Protein AF-A0A7M7K4X4-F1 (afdb_monomer)

Nearest PDB structures (foldseek):
  4it5-assembly1_C  TM=8.963E-01  e=4.613E-01  Vibrio cholerae
  4it5-assembly1_A  TM=8.952E-01  e=7.022E-01  Vibrio cholerae
  4it5-assembly1_D  TM=8.531E-01  e=1.007E+00  Vibrio cholerae
  4hwc-assembly1_A  TM=4.250E-01  e=1.444E+00  Arabidopsis thaliana
  8i23-assembly1_F  TM=2.310E-01  e=3.151E+00  Acetivibrio thermocellus DSM 1313

pLDDT: mean 71.86, std 15.42, range [40.44, 92.88]

Sequence (151 aa):
MFNCTIQGESTQGEVKCRDALRHFFNSPLWKNIVESLRAIRDSLREGGFTQFSETLIVLMDPTGEQHALQVLGLPQSASDDDIRQAYRELSRKFHPDKNSNKNKEELEKTELRFMEVQNAFETLRLRKASPRNIGSELKEDKSVATVKDVV

Radius of gyration: 29.07 Å; Cα contacts (8 Å, |Δi|>4): 81; chains: 1; bounding box: 101×37×50 Å

Structure (mmCIF, N/CA/C/O backbone):
data_AF-A0A7M7K4X4-F1
#
_entry.id   AF-A0A7M7K4X4-F1
#
loop_
_atom_site.group_PDB
_atom_site.id
_atom_site.type_symbol
_atom_site.label_atom_id
_atom_site.label_alt_id
_atom_site.label_comp_id
_atom_site.label_asym_id
_atom_site.label_entity_id
_atom_site.label_seq_id
_atom_site.pdbx_PDB_ins_code
_atom_site.Cartn_x
_atom_site.Cartn_y
_atom_site.Cartn_z
_atom_site.occupancy
_atom_site.B_iso_or_equiv
_atom_site.auth_seq_id
_atom_site.auth_comp_id
_atom_site.auth_asym_id
_atom_site.auth_atom_id
_atom_site.pdbx_PDB_model_num
ATOM 1 N N . MET A 1 1 ? 32.739 24.807 -8.547 1.00 41.09 1 MET A N 1
ATOM 2 C CA . MET A 1 1 ? 32.507 23.344 -8.595 1.00 41.09 1 MET A CA 1
ATOM 3 C C . MET A 1 1 ? 32.940 22.758 -7.257 1.00 41.09 1 MET A C 1
ATOM 5 O O . MET A 1 1 ? 33.972 23.168 -6.748 1.00 41.09 1 MET A O 1
ATOM 9 N N . PHE A 1 2 ? 32.092 21.925 -6.656 1.00 42.19 2 PHE A N 1
ATOM 10 C CA . PHE A 1 2 ? 32.020 21.614 -5.221 1.00 42.19 2 PHE A CA 1
ATOM 11 C C . PHE A 1 2 ? 33.336 21.133 -4.585 1.00 42.19 2 PHE A C 1
ATOM 13 O O . PHE A 1 2 ? 33.789 20.019 -4.832 1.00 42.19 2 PHE A O 1
ATOM 20 N N . ASN A 1 3 ? 33.918 21.974 -3.727 1.00 53.44 3 ASN A N 1
ATOM 21 C CA . ASN A 1 3 ? 35.085 21.658 -2.906 1.00 53.44 3 ASN A CA 1
ATOM 22 C C . ASN A 1 3 ? 34.582 21.220 -1.519 1.00 53.44 3 ASN A C 1
ATOM 24 O O . ASN A 1 3 ? 34.616 21.983 -0.561 1.00 53.44 3 ASN A O 1
ATOM 28 N N . CYS A 1 4 ? 33.989 20.027 -1.451 1.00 57.31 4 CYS A N 1
ATOM 29 C CA . CYS A 1 4 ? 33.595 19.420 -0.183 1.00 57.31 4 CYS A CA 1
ATOM 30 C C . CYS A 1 4 ? 34.836 18.772 0.453 1.00 57.31 4 CYS A C 1
ATOM 32 O O . CYS A 1 4 ? 35.595 18.064 -0.222 1.00 57.31 4 CYS A O 1
ATOM 34 N N . THR A 1 5 ? 35.063 19.065 1.729 1.00 59.31 5 THR A N 1
ATOM 35 C CA . THR A 1 5 ? 36.109 18.476 2.566 1.00 59.31 5 THR A CA 1
ATOM 36 C C . THR A 1 5 ? 35.410 17.830 3.756 1.00 59.31 5 THR A C 1
ATOM 38 O O . THR A 1 5 ? 34.578 18.451 4.414 1.00 59.31 5 THR A O 1
ATOM 41 N N . ILE A 1 6 ? 35.668 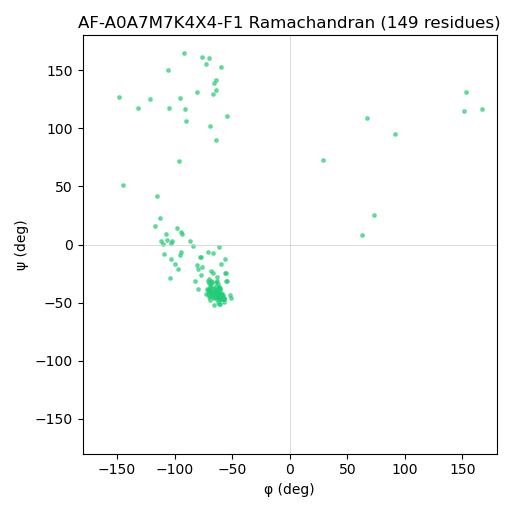16.543 3.982 1.00 63.72 6 ILE A N 1
ATOM 42 C CA . ILE A 1 6 ? 35.097 15.794 5.105 1.00 63.72 6 ILE A CA 1
ATOM 43 C C . ILE A 1 6 ? 36.220 15.637 6.128 1.00 63.72 6 ILE A C 1
ATOM 45 O O . ILE A 1 6 ? 37.248 15.036 5.820 1.00 63.72 6 ILE A O 1
ATOM 49 N N . GLN A 1 7 ? 36.047 16.200 7.324 1.00 56.94 7 GLN A N 1
ATOM 50 C CA . GLN A 1 7 ? 36.963 15.985 8.443 1.00 56.94 7 GLN A CA 1
ATOM 51 C C . GLN A 1 7 ? 36.484 14.768 9.236 1.00 56.94 7 GLN A C 1
ATOM 53 O O . GLN A 1 7 ? 35.458 14.820 9.909 1.00 56.94 7 GLN A O 1
ATOM 58 N N . GLY A 1 8 ? 37.203 13.653 9.105 1.00 58.03 8 GLY A N 1
ATOM 59 C CA . GLY A 1 8 ? 37.025 12.470 9.941 1.00 58.03 8 GLY A CA 1
ATOM 60 C C . GLY A 1 8 ? 38.026 12.495 11.091 1.00 58.03 8 GLY A C 1
ATOM 61 O O . GLY A 1 8 ? 39.227 12.602 10.862 1.00 58.03 8 GLY A O 1
ATOM 62 N N . GLU A 1 9 ? 37.538 12.372 12.322 1.00 57.34 9 GLU A N 1
ATOM 63 C CA . GLU A 1 9 ? 38.329 12.453 13.561 1.00 57.34 9 GLU A CA 1
ATOM 64 C C . GLU A 1 9 ? 39.329 11.286 13.739 1.00 57.34 9 GLU A C 1
ATOM 66 O O . GLU A 1 9 ? 40.175 11.311 14.627 1.00 57.34 9 GLU A O 1
ATOM 71 N N . SER A 1 10 ? 39.282 10.269 12.871 1.00 57.06 10 SER A N 1
ATOM 72 C CA . SER A 1 10 ? 40.099 9.051 12.963 1.00 57.06 10 SER A CA 1
ATOM 73 C C . SER A 1 10 ? 41.156 8.876 11.864 1.00 57.06 10 SER A C 1
ATOM 75 O O . SER A 1 10 ? 41.866 7.871 11.869 1.00 57.06 10 SER A O 1
ATOM 77 N N . THR A 1 11 ? 41.332 9.835 10.945 1.00 54.06 11 THR A N 1
ATOM 78 C CA . THR A 1 11 ? 42.410 9.780 9.938 1.00 54.06 11 THR A CA 1
ATOM 79 C C . THR A 1 11 ? 43.163 11.104 9.868 1.00 54.06 11 THR A C 1
ATOM 81 O O . THR A 1 11 ? 42.592 12.131 9.510 1.00 54.06 11 THR A O 1
ATOM 84 N N . GLN A 1 12 ? 44.460 11.080 10.183 1.00 53.28 12 GLN A N 1
ATOM 85 C CA . GLN A 1 12 ? 45.373 12.215 10.025 1.00 53.28 12 GLN A CA 1
ATOM 86 C C . GLN A 1 12 ? 45.512 12.589 8.537 1.00 53.28 12 GLN A C 1
ATOM 88 O O . GLN A 1 12 ? 46.373 12.068 7.835 1.00 53.28 12 GLN A O 1
ATOM 93 N N . GLY A 1 13 ? 44.654 13.486 8.048 1.00 57.56 13 GLY A N 1
ATOM 94 C CA . GLY A 1 13 ? 44.791 14.110 6.732 1.00 57.56 13 GLY A CA 1
ATOM 95 C C . GLY A 1 13 ? 43.463 14.552 6.119 1.00 57.56 13 GLY A C 1
ATOM 96 O O . GLY A 1 13 ? 42.508 13.785 6.052 1.00 57.56 13 GLY A O 1
ATOM 97 N N . GLU A 1 14 ? 43.414 15.793 5.635 1.00 60.94 14 GLU A N 1
ATOM 98 C CA . GLU A 1 14 ? 42.286 16.352 4.885 1.00 60.94 14 GLU A CA 1
ATOM 99 C C . GLU A 1 14 ? 42.185 15.674 3.506 1.00 60.94 14 GLU A C 1
ATOM 101 O O . GLU A 1 14 ? 42.946 15.981 2.586 1.00 60.94 14 GLU A O 1
ATOM 106 N N . VAL A 1 15 ? 41.256 14.727 3.345 1.00 62.81 15 VAL A N 1
ATOM 107 C CA . VAL A 1 15 ? 41.036 14.054 2.056 1.00 62.81 15 VAL A CA 1
ATOM 108 C C . VAL A 1 15 ? 39.973 14.814 1.270 1.00 62.81 15 VAL A C 1
ATOM 110 O O . VAL A 1 15 ? 38.811 14.907 1.669 1.00 62.81 15 VAL A O 1
ATOM 113 N N . LYS A 1 16 ? 40.357 15.358 0.113 1.00 70.19 16 LYS A N 1
ATOM 114 C CA . LYS A 1 16 ? 39.416 16.028 -0.795 1.00 70.19 16 LYS A CA 1
ATOM 115 C C . LYS A 1 16 ? 38.425 14.998 -1.337 1.00 70.19 16 LYS A C 1
ATOM 117 O O . LYS A 1 16 ? 38.836 13.916 -1.757 1.00 70.19 16 LYS A O 1
ATOM 122 N N . CYS A 1 17 ? 37.137 15.339 -1.437 1.00 60.91 17 CYS A N 1
ATOM 123 C CA . CYS A 1 17 ? 36.121 14.420 -1.980 1.00 60.91 17 CYS A CA 1
ATOM 124 C C . CYS A 1 17 ? 36.473 13.885 -3.379 1.00 60.91 17 CYS A C 1
ATOM 126 O O . CYS A 1 17 ? 36.168 12.742 -3.712 1.00 60.91 17 CYS A O 1
ATOM 128 N N . ARG A 1 18 ? 37.180 14.686 -4.184 1.00 69.25 18 ARG A N 1
ATOM 129 C CA . ARG A 1 18 ? 37.702 14.267 -5.491 1.00 69.25 18 ARG A CA 1
ATOM 130 C C . ARG A 1 18 ? 38.699 13.105 -5.390 1.00 69.25 18 ARG A C 1
ATOM 132 O O . ARG A 1 18 ? 38.700 12.236 -6.258 1.00 69.25 18 ARG A O 1
ATOM 139 N N . ASP A 1 19 ? 39.522 13.081 -4.347 1.00 66.62 19 ASP A N 1
ATOM 140 C CA . ASP A 1 19 ? 40.528 12.041 -4.136 1.00 66.62 19 ASP A CA 1
ATOM 141 C C . ASP A 1 19 ? 39.883 10.777 -3.540 1.00 66.62 19 ASP A C 1
ATOM 143 O O . ASP A 1 19 ? 40.164 9.673 -4.006 1.00 66.62 19 ASP A O 1
ATOM 147 N N . ALA A 1 20 ? 38.908 10.919 -2.634 1.00 69.00 20 ALA A N 1
ATOM 148 C CA . ALA A 1 20 ? 38.126 9.795 -2.100 1.00 69.00 20 ALA A CA 1
ATOM 149 C C . ALA A 1 20 ? 37.336 9.042 -3.189 1.00 69.00 20 ALA A C 1
ATOM 151 O O . ALA A 1 20 ? 37.353 7.812 -3.236 1.00 69.00 20 ALA A O 1
ATOM 152 N N . LEU A 1 21 ? 36.709 9.768 -4.122 1.00 64.62 21 LEU A N 1
ATOM 153 C CA . LEU A 1 21 ? 36.028 9.166 -5.273 1.00 64.62 21 LEU A CA 1
ATOM 154 C C . LEU A 1 21 ? 37.009 8.393 -6.161 1.00 64.62 21 LEU A C 1
ATOM 156 O O . LEU A 1 21 ? 36.720 7.279 -6.590 1.00 64.62 21 LEU A O 1
ATOM 160 N N . ARG A 1 22 ? 38.207 8.938 -6.389 1.00 67.12 22 ARG A N 1
ATOM 161 C CA . ARG A 1 22 ? 39.247 8.261 -7.175 1.00 67.12 22 ARG A CA 1
ATOM 162 C C . ARG A 1 22 ? 39.711 6.960 -6.519 1.00 67.12 22 ARG A C 1
ATOM 164 O O . ARG A 1 22 ? 39.943 5.977 -7.221 1.00 67.12 22 ARG A O 1
ATOM 171 N N . HIS A 1 23 ? 39.825 6.942 -5.192 1.00 69.69 23 HIS A N 1
ATOM 172 C CA . HIS A 1 23 ? 40.157 5.736 -4.434 1.00 69.69 23 HIS A CA 1
ATOM 173 C C . HIS A 1 23 ? 39.024 4.712 -4.452 1.00 69.69 23 HIS A C 1
ATOM 175 O O . HIS A 1 23 ? 39.290 3.526 -4.625 1.00 69.69 23 HIS A O 1
ATOM 181 N N . PHE A 1 24 ? 37.772 5.157 -4.373 1.00 71.31 24 PHE A N 1
ATOM 182 C CA . PHE A 1 24 ? 36.599 4.296 -4.468 1.00 71.31 24 PHE A CA 1
ATOM 183 C C . PHE A 1 24 ? 36.523 3.579 -5.825 1.00 71.31 24 PHE A C 1
ATOM 185 O O . PHE A 1 24 ? 36.481 2.350 -5.852 1.00 71.31 24 PHE A O 1
ATOM 192 N N . PHE A 1 25 ? 36.636 4.310 -6.942 1.00 70.00 25 PHE A N 1
ATOM 193 C CA . PHE A 1 25 ? 36.564 3.741 -8.297 1.00 70.00 25 PHE A CA 1
ATOM 194 C C . PHE A 1 25 ? 37.738 2.814 -8.662 1.00 70.00 25 PHE A C 1
ATOM 196 O O . PHE A 1 25 ? 37.582 1.927 -9.501 1.00 70.00 25 PHE A O 1
ATOM 203 N N . ASN A 1 26 ? 38.899 2.982 -8.022 1.00 70.31 26 ASN A N 1
ATOM 204 C CA . ASN A 1 26 ? 40.067 2.120 -8.231 1.00 70.31 26 ASN A CA 1
ATOM 205 C C . ASN A 1 26 ? 40.178 0.974 -7.212 1.00 70.31 26 ASN A C 1
ATOM 207 O O . ASN A 1 26 ? 41.022 0.089 -7.386 1.00 70.31 26 ASN A O 1
ATOM 211 N N . SER A 1 27 ? 39.345 0.975 -6.166 1.00 77.69 27 SER A N 1
ATOM 212 C CA . SER A 1 27 ? 39.359 -0.052 -5.126 1.00 77.69 27 SER A CA 1
ATOM 213 C C . SER A 1 27 ? 38.783 -1.389 -5.622 1.00 77.69 27 SER A C 1
ATOM 215 O O . SER A 1 27 ? 37.953 -1.415 -6.539 1.00 77.69 27 SER A O 1
ATOM 217 N N . PRO A 1 28 ? 39.174 -2.516 -4.995 1.00 74.25 28 PRO A N 1
ATOM 218 C CA . PRO A 1 28 ? 38.616 -3.837 -5.294 1.00 74.25 28 PRO A CA 1
ATOM 219 C C . PRO A 1 28 ? 37.088 -3.891 -5.168 1.00 74.25 28 PRO A C 1
ATOM 221 O O . PRO A 1 28 ? 36.436 -4.595 -5.927 1.00 74.25 28 PRO A O 1
ATOM 224 N N . LEU A 1 29 ? 36.503 -3.091 -4.269 1.00 75.81 29 LEU A N 1
ATOM 225 C CA . LEU A 1 29 ? 35.058 -3.010 -4.064 1.00 75.81 29 LEU A CA 1
ATOM 226 C C . LEU A 1 29 ? 34.317 -2.554 -5.332 1.00 75.81 29 LEU A C 1
ATOM 228 O O . LEU A 1 29 ? 33.340 -3.182 -5.730 1.00 75.81 29 LEU A O 1
ATOM 232 N N . TRP A 1 30 ? 34.791 -1.497 -6.001 1.00 72.69 30 TRP A N 1
ATOM 233 C CA . TRP A 1 30 ? 34.149 -1.005 -7.224 1.00 72.69 30 TRP A CA 1
ATOM 234 C C . TRP A 1 30 ? 34.316 -1.977 -8.390 1.00 72.69 30 TRP A C 1
ATOM 236 O O . TRP A 1 30 ? 33.392 -2.159 -9.178 1.00 72.69 30 TRP A O 1
ATOM 246 N N . LYS A 1 31 ? 35.464 -2.655 -8.476 1.00 77.25 31 LYS A N 1
ATOM 247 C CA . LYS A 1 31 ? 35.675 -3.712 -9.472 1.00 77.25 31 LYS A CA 1
ATOM 248 C C . LYS A 1 31 ? 34.701 -4.873 -9.258 1.00 77.25 31 LYS A C 1
ATOM 250 O O . LYS A 1 31 ? 34.018 -5.235 -10.208 1.00 77.25 31 LYS A O 1
ATOM 255 N N . ASN A 1 32 ? 34.523 -5.326 -8.015 1.00 81.50 32 ASN A N 1
ATOM 256 C CA . ASN A 1 32 ? 33.563 -6.377 -7.654 1.00 81.50 32 ASN A CA 1
ATOM 257 C C . ASN A 1 32 ? 32.108 -5.975 -7.957 1.00 81.50 32 ASN A C 1
ATOM 259 O O . ASN A 1 32 ? 31.321 -6.781 -8.456 1.00 81.50 32 ASN A O 1
ATOM 263 N N . ILE A 1 33 ? 31.744 -4.717 -7.693 1.00 85.19 33 ILE A N 1
ATOM 264 C CA . ILE A 1 33 ? 30.414 -4.179 -8.013 1.00 85.19 33 ILE A CA 1
ATOM 265 C C . ILE A 1 33 ? 30.210 -4.123 -9.529 1.00 85.19 33 ILE A C 1
ATOM 267 O O . ILE A 1 33 ? 29.182 -4.567 -10.032 1.00 85.19 33 ILE A O 1
ATOM 271 N N . VAL A 1 34 ? 31.187 -3.619 -10.283 1.00 81.31 34 VAL A N 1
ATOM 272 C CA . VAL A 1 34 ? 31.093 -3.520 -11.745 1.00 81.31 34 VAL A CA 1
ATOM 273 C C . VAL A 1 34 ? 31.107 -4.897 -12.409 1.00 81.31 34 VAL A C 1
ATOM 275 O O . VAL A 1 34 ? 30.430 -5.080 -13.417 1.00 81.31 34 VAL A O 1
ATOM 278 N N . GLU A 1 35 ? 31.831 -5.868 -11.861 1.00 78.75 35 GLU A N 1
ATOM 279 C CA . GLU A 1 35 ? 31.822 -7.259 -12.323 1.00 78.75 35 GLU A CA 1
ATOM 280 C C . GLU A 1 35 ? 30.469 -7.918 -12.070 1.00 78.75 35 GLU A C 1
ATOM 282 O O . GLU A 1 35 ? 29.896 -8.484 -12.998 1.00 78.75 35 GLU A O 1
ATOM 287 N N . SER A 1 36 ? 29.896 -7.734 -10.879 1.00 80.06 36 SER A N 1
ATOM 288 C CA . SER A 1 36 ? 28.541 -8.202 -10.568 1.00 80.06 36 SER A CA 1
ATOM 289 C C . SER A 1 36 ? 27.498 -7.542 -11.479 1.00 80.06 36 SER A C 1
ATOM 291 O O . SER A 1 36 ? 26.627 -8.214 -12.019 1.00 80.06 36 SER A O 1
ATOM 293 N N . LEU A 1 37 ? 27.616 -6.236 -11.740 1.00 77.25 37 LEU A N 1
ATOM 294 C CA . LEU A 1 37 ? 26.713 -5.500 -12.632 1.00 77.25 37 LEU A CA 1
ATOM 295 C C . LEU A 1 37 ? 26.895 -5.857 -14.116 1.00 77.25 37 LEU A C 1
ATOM 297 O O . LEU A 1 37 ? 25.929 -5.800 -14.875 1.00 77.25 37 LEU A O 1
ATOM 301 N N . ARG A 1 38 ? 28.105 -6.220 -14.558 1.00 79.50 38 ARG A N 1
ATOM 302 C CA . ARG A 1 38 ? 28.342 -6.769 -15.906 1.00 79.50 38 ARG A CA 1
ATOM 303 C C . ARG A 1 38 ? 27.753 -8.168 -16.030 1.00 79.50 38 ARG A C 1
ATOM 305 O O . ARG A 1 38 ? 27.033 -8.404 -16.987 1.00 79.50 38 ARG A O 1
ATOM 312 N N . ALA A 1 39 ? 27.960 -9.029 -15.036 1.00 72.75 39 ALA A N 1
ATOM 313 C CA . ALA A 1 39 ? 27.361 -10.359 -15.001 1.00 72.75 39 ALA A CA 1
ATOM 314 C C . ALA A 1 39 ? 25.827 -10.285 -15.031 1.00 72.75 39 ALA A C 1
ATOM 316 O O . ALA A 1 39 ? 25.193 -10.998 -15.803 1.00 72.75 39 ALA A O 1
ATOM 317 N N . ILE A 1 40 ? 25.228 -9.362 -14.270 1.00 75.25 40 ILE A N 1
ATOM 318 C CA . ILE A 1 40 ? 23.785 -9.086 -14.305 1.00 75.25 40 ILE A CA 1
ATOM 319 C C . ILE A 1 40 ? 23.361 -8.575 -15.689 1.00 75.25 40 ILE A C 1
ATOM 321 O O . ILE A 1 40 ? 22.388 -9.069 -16.243 1.00 75.25 40 ILE A O 1
ATOM 325 N N . ARG A 1 41 ? 24.091 -7.628 -16.290 1.00 72.19 41 ARG A N 1
ATOM 326 C CA . ARG A 1 41 ? 23.793 -7.104 -17.636 1.00 72.19 41 ARG A CA 1
ATOM 327 C C . ARG A 1 41 ? 23.833 -8.187 -18.716 1.00 72.19 41 ARG A C 1
ATOM 329 O O . ARG A 1 41 ? 22.954 -8.206 -19.572 1.00 72.19 41 ARG A O 1
ATOM 336 N N . ASP A 1 42 ? 24.836 -9.055 -18.683 1.00 69.25 42 ASP A N 1
ATOM 337 C CA . ASP A 1 42 ? 24.986 -10.134 -19.658 1.00 69.25 42 ASP A CA 1
ATOM 338 C C . ASP A 1 42 ? 23.902 -11.204 -19.436 1.00 69.25 42 ASP A C 1
ATOM 340 O O . ASP A 1 42 ? 23.248 -11.619 -20.391 1.00 69.25 42 ASP A O 1
ATOM 344 N N . SER A 1 43 ? 23.576 -11.516 -18.175 1.00 63.41 43 SER A N 1
ATOM 345 C CA . SER A 1 43 ? 22.450 -12.397 -17.809 1.00 63.41 43 SER A CA 1
ATOM 346 C C . SER A 1 43 ? 21.084 -11.830 -18.235 1.00 63.41 43 SER A C 1
ATOM 348 O O . SER A 1 43 ? 20.171 -12.572 -18.594 1.00 63.41 43 SER A O 1
ATOM 350 N N . LEU A 1 44 ? 20.935 -10.504 -18.252 1.00 62.69 44 LEU A N 1
ATOM 351 C CA . LEU A 1 44 ? 19.723 -9.81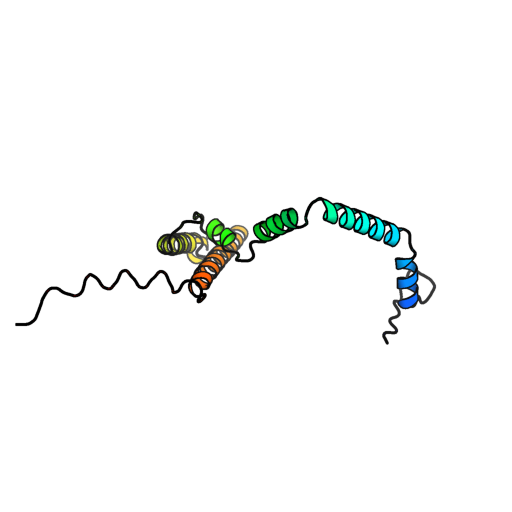5 -18.705 1.00 62.69 44 LEU A CA 1
ATOM 352 C C . LEU A 1 44 ? 19.573 -9.783 -20.233 1.00 62.69 44 LEU A C 1
ATOM 354 O O . LEU A 1 44 ? 18.464 -9.577 -20.728 1.00 62.69 44 LEU A O 1
ATOM 358 N N . ARG A 1 45 ? 20.662 -9.988 -20.986 1.00 67.81 45 ARG A N 1
ATOM 359 C CA . ARG A 1 45 ? 20.656 -9.993 -22.456 1.00 67.81 45 ARG A CA 1
ATOM 360 C C . ARG A 1 45 ? 20.102 -11.296 -23.037 1.00 67.81 45 ARG A C 1
ATOM 362 O O . ARG A 1 45 ? 19.559 -11.269 -24.137 1.00 67.81 45 ARG A O 1
ATOM 369 N N . GLU A 1 46 ? 20.203 -12.398 -22.296 1.00 63.47 46 GLU A N 1
ATOM 370 C CA . GLU A 1 46 ? 19.756 -13.729 -22.734 1.00 63.47 46 GLU A CA 1
ATOM 371 C C . GLU A 1 46 ? 18.427 -14.160 -22.087 1.00 63.47 46 GLU A C 1
ATOM 373 O O . GLU A 1 46 ? 17.653 -14.880 -22.712 1.00 63.47 46 GLU A O 1
ATOM 378 N N . GLY A 1 47 ? 18.116 -13.681 -20.873 1.00 62.44 47 GLY A N 1
ATOM 379 C CA . GLY A 1 47 ? 16.918 -14.084 -20.118 1.00 62.44 47 GLY A CA 1
ATOM 380 C C . GLY A 1 47 ? 15.681 -13.193 -20.267 1.00 62.44 47 GLY A C 1
ATOM 381 O O . GLY A 1 47 ? 14.626 -13.549 -19.752 1.00 62.44 47 GLY A O 1
ATOM 382 N N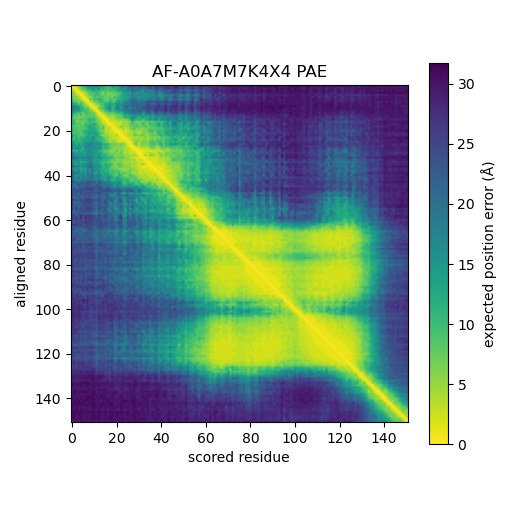 . GLY A 1 48 ? 15.789 -12.052 -20.956 1.00 65.50 48 GLY A N 1
ATOM 383 C CA . GLY A 1 48 ? 14.681 -11.116 -21.145 1.00 65.50 48 GLY A CA 1
ATOM 384 C C . GLY A 1 48 ? 14.253 -10.434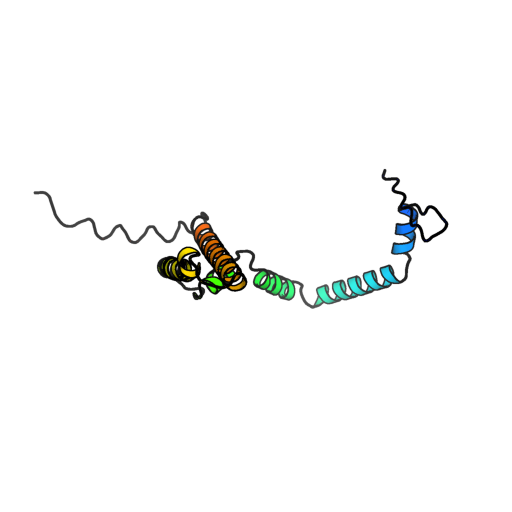 -19.841 1.00 65.50 48 GLY A C 1
ATOM 385 O O . GLY A 1 48 ? 13.592 -11.014 -18.984 1.00 65.50 48 GLY A O 1
ATOM 386 N N . PHE A 1 49 ? 14.551 -9.137 -19.722 1.00 61.12 49 PHE A N 1
ATOM 387 C CA . PHE A 1 49 ? 14.071 -8.283 -18.623 1.00 61.12 49 PHE A CA 1
ATOM 388 C C . PHE A 1 49 ? 12.532 -8.273 -18.489 1.00 61.12 49 PHE A C 1
ATOM 390 O O . PHE A 1 49 ? 12.017 -7.822 -17.474 1.00 61.12 49 PHE A O 1
ATOM 397 N N . THR A 1 50 ? 11.806 -8.800 -19.481 1.00 59.53 50 THR A N 1
ATOM 398 C CA . THR A 1 50 ? 10.344 -8.880 -19.542 1.00 59.53 50 THR A CA 1
ATOM 399 C C . THR A 1 50 ? 9.740 -9.699 -18.399 1.00 59.53 50 THR A C 1
ATOM 401 O O . THR A 1 50 ? 8.813 -9.218 -17.760 1.00 59.53 50 THR A O 1
ATOM 404 N N . GLN A 1 51 ? 10.296 -10.867 -18.051 1.00 57.16 51 GLN A N 1
ATOM 405 C CA . GLN A 1 51 ? 9.747 -11.725 -16.982 1.00 57.16 51 GLN A CA 1
ATOM 406 C C . GLN A 1 51 ? 9.900 -11.093 -15.595 1.00 57.16 51 GLN A C 1
ATOM 408 O O . GLN A 1 51 ? 8.987 -11.104 -14.765 1.00 57.16 51 GLN A O 1
ATOM 413 N N . PHE A 1 52 ? 11.067 -10.499 -15.353 1.00 66.00 52 PHE A N 1
ATOM 414 C CA . PHE A 1 52 ? 11.365 -9.816 -14.102 1.00 66.00 52 PHE A CA 1
ATOM 415 C C . PHE A 1 52 ? 10.564 -8.518 -13.979 1.00 66.00 52 PHE A C 1
ATOM 417 O O . PHE A 1 52 ? 10.014 -8.251 -12.914 1.00 66.00 52 PHE A O 1
ATOM 424 N N . SER A 1 53 ? 10.432 -7.744 -15.064 1.00 57.59 53 SER A N 1
ATOM 425 C CA . SER A 1 53 ? 9.663 -6.500 -15.042 1.00 57.59 53 SER A CA 1
ATOM 426 C C . SER A 1 53 ? 8.160 -6.728 -14.947 1.00 57.59 53 SER A C 1
ATOM 428 O O . SER A 1 53 ? 7.514 -6.001 -14.209 1.00 57.59 53 SER A O 1
ATOM 430 N N . GLU A 1 54 ? 7.587 -7.724 -15.628 1.00 55.94 54 GLU A N 1
ATOM 431 C CA . GLU A 1 54 ? 6.150 -8.023 -15.522 1.00 55.94 54 GLU A CA 1
ATOM 432 C C . GLU A 1 54 ? 5.793 -8.524 -14.120 1.00 55.94 54 GLU A C 1
ATOM 434 O O . GLU A 1 54 ? 4.841 -8.035 -13.514 1.00 55.94 54 GLU A O 1
ATOM 439 N N . THR A 1 55 ? 6.618 -9.405 -13.547 1.00 62.56 55 THR A N 1
ATOM 440 C CA . THR A 1 55 ? 6.437 -9.870 -12.164 1.00 62.56 55 THR A CA 1
ATOM 441 C C . THR A 1 55 ? 6.582 -8.724 -11.166 1.00 62.56 55 THR A C 1
ATOM 443 O O . THR A 1 55 ? 5.779 -8.611 -10.246 1.00 62.56 55 THR A O 1
ATOM 446 N N . LEU A 1 56 ? 7.565 -7.836 -11.351 1.00 64.00 56 LEU A N 1
ATOM 447 C CA . LEU A 1 56 ? 7.737 -6.656 -10.502 1.00 64.00 56 LEU A CA 1
ATOM 448 C C . LEU A 1 56 ? 6.586 -5.664 -10.637 1.00 64.00 56 LEU A C 1
ATOM 450 O O . LEU A 1 56 ? 6.156 -5.120 -9.631 1.00 64.00 56 LEU A O 1
ATOM 454 N N . ILE A 1 57 ? 6.074 -5.434 -11.845 1.00 62.84 57 ILE A N 1
ATOM 455 C CA . ILE A 1 57 ? 4.935 -4.539 -12.074 1.00 62.84 57 ILE A CA 1
ATOM 456 C C . ILE A 1 57 ? 3.677 -5.103 -11.405 1.00 62.84 57 ILE A C 1
ATOM 458 O O . ILE A 1 57 ? 2.945 -4.350 -10.774 1.00 62.84 57 ILE A O 1
ATOM 462 N N . VAL A 1 58 ? 3.444 -6.415 -11.475 1.00 62.31 58 VAL A N 1
ATOM 463 C CA . VAL A 1 58 ? 2.312 -7.061 -10.790 1.00 62.31 58 VAL A CA 1
ATOM 464 C C . VAL A 1 58 ? 2.498 -7.053 -9.269 1.00 62.31 58 VAL A C 1
ATOM 466 O O . VAL A 1 58 ? 1.547 -6.790 -8.538 1.00 62.31 58 VAL A O 1
ATOM 469 N N . LEU A 1 59 ? 3.718 -7.287 -8.780 1.00 64.25 59 LEU A N 1
ATOM 470 C CA . LEU A 1 59 ? 4.028 -7.294 -7.348 1.00 64.25 59 LEU A CA 1
ATOM 471 C C . LEU A 1 59 ? 3.971 -5.892 -6.722 1.00 64.25 59 LEU A C 1
ATOM 473 O O . LEU A 1 59 ? 3.662 -5.757 -5.543 1.00 64.25 59 LEU A O 1
ATOM 477 N N . MET A 1 60 ? 4.256 -4.853 -7.506 1.00 65.06 60 MET A N 1
ATOM 478 C CA . MET A 1 60 ? 4.249 -3.458 -7.062 1.00 65.06 60 MET A CA 1
ATOM 479 C C . MET A 1 60 ? 2.855 -2.810 -7.100 1.00 65.06 60 MET A C 1
ATOM 481 O O . MET A 1 60 ? 2.769 -1.641 -6.738 1.00 65.06 60 MET A O 1
ATOM 485 N N . ASP A 1 61 ? 1.806 -3.533 -7.538 1.00 66.19 61 ASP A N 1
ATOM 486 C CA . ASP A 1 61 ? 0.405 -3.080 -7.683 1.00 66.19 61 ASP A CA 1
ATOM 487 C C . ASP A 1 61 ? 0.302 -1.566 -7.972 1.00 66.19 61 ASP A C 1
ATOM 489 O O . ASP A 1 61 ? -0.078 -0.790 -7.093 1.00 66.19 61 ASP A O 1
ATOM 493 N N . PRO A 1 62 ? 0.660 -1.101 -9.188 1.00 65.31 62 PRO A N 1
ATOM 494 C CA . PRO A 1 62 ? 0.748 0.329 -9.510 1.00 65.31 62 PRO A CA 1
ATOM 495 C C . PRO A 1 62 ? -0.582 1.073 -9.328 1.00 65.31 62 PRO A C 1
ATOM 497 O O . PRO A 1 62 ? -0.611 2.301 -9.275 1.00 65.31 62 PRO A O 1
ATOM 500 N N . THR A 1 63 ? -1.682 0.326 -9.258 1.00 69.06 63 THR A N 1
ATOM 501 C CA . THR A 1 63 ? -3.042 0.811 -9.035 1.00 69.06 63 THR A CA 1
ATOM 502 C C . THR A 1 63 ? -3.491 0.716 -7.576 1.00 69.06 63 THR A C 1
ATOM 504 O O . THR A 1 63 ? -4.426 1.412 -7.190 1.00 69.06 63 THR A O 1
ATOM 507 N N . GLY A 1 64 ? -2.857 -0.133 -6.761 1.00 76.88 64 GLY A N 1
ATOM 508 C CA . GLY A 1 64 ? -3.285 -0.456 -5.396 1.00 76.88 64 GLY A CA 1
ATOM 509 C C . GLY A 1 64 ? -4.658 -1.139 -5.312 1.00 76.88 64 GLY A C 1
ATOM 510 O O . GLY A 1 64 ? -5.209 -1.285 -4.222 1.00 76.88 64 GLY A O 1
ATOM 511 N N . GLU A 1 65 ? -5.250 -1.515 -6.448 1.00 80.44 65 GLU A N 1
ATOM 512 C CA . GLU A 1 65 ? -6.621 -2.027 -6.542 1.00 80.44 65 GLU A CA 1
ATOM 513 C C . GLU A 1 65 ? -6.732 -3.435 -5.966 1.00 80.44 65 GLU A C 1
ATOM 515 O O . GLU A 1 65 ? -7.709 -3.760 -5.290 1.00 80.44 65 GLU A O 1
ATOM 520 N N . GLN A 1 66 ? -5.714 -4.261 -6.206 1.00 81.56 66 GLN A N 1
ATOM 521 C CA . GLN A 1 66 ? -5.683 -5.632 -5.714 1.00 81.56 66 GLN A CA 1
ATOM 522 C C . GLN A 1 66 ? -5.532 -5.638 -4.206 1.00 81.56 66 GLN A C 1
ATOM 524 O O . GLN A 1 66 ? -6.266 -6.337 -3.506 1.00 81.56 66 GLN A O 1
ATOM 529 N N . HIS A 1 67 ? -4.634 -4.795 -3.704 1.00 85.38 67 HIS A N 1
ATOM 530 C CA . HIS A 1 67 ? -4.483 -4.597 -2.276 1.00 85.38 67 HIS A CA 1
ATOM 531 C C . HIS A 1 67 ? -5.773 -4.053 -1.637 1.00 85.38 67 HIS A C 1
ATOM 533 O O . HIS A 1 67 ? -6.220 -4.578 -0.620 1.00 85.38 67 HIS A O 1
ATOM 539 N N . ALA A 1 68 ? -6.431 -3.071 -2.259 1.00 87.81 68 ALA A N 1
ATOM 540 C CA . ALA A 1 68 ? -7.674 -2.499 -1.746 1.00 87.81 68 ALA A CA 1
ATOM 541 C C . ALA A 1 68 ? -8.830 -3.518 -1.677 1.00 87.81 68 ALA A C 1
ATOM 543 O O . ALA A 1 68 ? -9.531 -3.585 -0.666 1.00 87.81 68 ALA A O 1
ATOM 544 N N . LEU A 1 69 ? -9.015 -4.353 -2.706 1.00 89.12 69 LEU A N 1
ATOM 545 C CA . LEU A 1 69 ? -10.031 -5.414 -2.691 1.00 89.12 69 LEU A CA 1
ATOM 546 C C . LEU A 1 69 ? -9.715 -6.493 -1.649 1.00 89.12 69 LEU A C 1
ATOM 548 O O . LEU A 1 69 ? -10.622 -6.947 -0.952 1.00 89.12 69 LEU A O 1
ATOM 552 N N . GLN A 1 70 ? -8.438 -6.843 -1.472 1.00 89.12 70 GLN A N 1
ATOM 553 C CA . GLN A 1 70 ? -8.005 -7.770 -0.423 1.00 89.12 70 GLN A CA 1
ATOM 554 C C . GLN A 1 70 ? -8.268 -7.224 0.986 1.00 89.12 70 GLN A C 1
ATOM 556 O O . GLN A 1 70 ? -8.734 -7.975 1.841 1.00 89.12 70 GLN A O 1
ATOM 561 N N . VAL A 1 71 ? -8.029 -5.929 1.230 1.00 89.94 71 VAL A N 1
ATOM 562 C CA . VAL A 1 71 ? -8.334 -5.271 2.516 1.00 89.94 71 VAL A CA 1
ATOM 563 C C . VAL A 1 71 ? -9.834 -5.315 2.821 1.00 89.94 71 VAL A C 1
ATOM 565 O O . VAL A 1 71 ? -10.221 -5.538 3.969 1.00 89.94 71 VAL A O 1
ATOM 568 N N . LEU A 1 72 ? -10.684 -5.160 1.801 1.00 89.31 72 LEU A N 1
ATOM 569 C CA . LEU A 1 72 ? -12.138 -5.305 1.936 1.00 89.31 72 LEU A CA 1
ATOM 570 C C . LEU A 1 72 ? -12.609 -6.771 1.976 1.00 89.31 72 LEU A C 1
ATOM 572 O O . LEU A 1 72 ? -13.766 -7.023 2.305 1.00 89.31 72 LEU A O 1
ATOM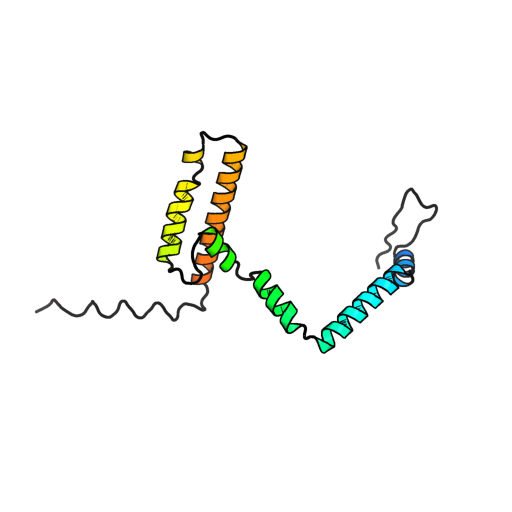 576 N N . GLY A 1 73 ? -11.733 -7.734 1.673 1.00 89.44 73 GLY A N 1
ATOM 577 C CA . GLY A 1 73 ? -12.053 -9.163 1.632 1.00 89.44 73 GLY A CA 1
ATOM 578 C C . GLY A 1 73 ? -12.900 -9.577 0.426 1.00 89.44 73 GLY A C 1
ATOM 579 O O . GLY A 1 73 ? -13.629 -10.565 0.502 1.00 89.44 73 GLY A O 1
ATOM 580 N N . LEU A 1 74 ? -12.831 -8.820 -0.669 1.00 90.44 74 LEU A N 1
ATOM 581 C CA . LEU A 1 74 ? -13.638 -9.020 -1.868 1.00 90.44 74 LEU A CA 1
ATOM 582 C C . LEU A 1 74 ? -12.817 -9.620 -3.022 1.00 90.44 74 LEU A C 1
ATOM 584 O O . LEU A 1 74 ? -11.614 -9.365 -3.129 1.00 90.44 74 LEU A O 1
ATOM 588 N N . PRO A 1 75 ? -13.444 -10.409 -3.915 1.00 87.81 75 PRO A N 1
ATOM 589 C CA . PRO A 1 75 ? -12.788 -10.890 -5.126 1.00 87.81 75 PRO A CA 1
ATOM 590 C C . PRO A 1 75 ? -12.562 -9.755 -6.138 1.00 87.81 75 PRO A C 1
ATOM 592 O O . PRO A 1 75 ? -13.259 -8.743 -6.130 1.00 87.81 75 PRO A O 1
ATOM 595 N N . GLN A 1 76 ? -11.644 -9.966 -7.088 1.00 82.44 76 GLN A N 1
ATOM 596 C CA . GLN A 1 76 ? -11.379 -9.030 -8.198 1.00 82.44 76 GLN A CA 1
ATOM 597 C C . GLN A 1 76 ? -12.613 -8.704 -9.052 1.00 82.44 76 GLN A C 1
ATOM 599 O O . GLN A 1 76 ? -12.663 -7.664 -9.702 1.00 82.44 76 GLN A O 1
ATOM 604 N N . SER A 1 77 ? -13.596 -9.604 -9.060 1.00 82.62 77 SER A N 1
ATOM 605 C CA . SER A 1 77 ? -14.844 -9.492 -9.813 1.00 82.62 77 SER A CA 1
ATOM 606 C C . SER A 1 77 ? -15.997 -8.872 -9.014 1.00 82.62 77 SER A C 1
ATOM 608 O O . SER A 1 77 ? -17.138 -8.961 -9.461 1.00 82.62 77 SER A O 1
ATOM 610 N N . ALA A 1 78 ? -15.744 -8.333 -7.817 1.00 85.56 78 ALA A N 1
ATOM 611 C CA . ALA A 1 78 ? -16.787 -7.754 -6.973 1.00 85.56 78 ALA A CA 1
ATOM 612 C C . ALA A 1 78 ? -17.446 -6.530 -7.629 1.00 85.56 78 ALA A C 1
ATOM 614 O O . ALA A 1 78 ? -16.773 -5.710 -8.262 1.00 85.56 78 ALA A O 1
ATOM 615 N N . SER A 1 79 ? -18.764 -6.407 -7.455 1.00 88.38 79 SER A N 1
ATOM 616 C CA . SER A 1 79 ? -19.527 -5.249 -7.922 1.00 88.38 79 SER A CA 1
ATOM 617 C C . SER A 1 79 ? -19.302 -4.042 -7.007 1.00 88.38 79 SER A C 1
ATOM 619 O O . SER A 1 79 ? -18.903 -4.175 -5.848 1.00 88.38 79 SER A O 1
ATOM 621 N N . ASP A 1 80 ? -19.608 -2.837 -7.487 1.00 86.38 80 ASP A N 1
ATOM 622 C CA . ASP A 1 80 ? -19.507 -1.629 -6.660 1.00 86.38 80 ASP A CA 1
ATOM 623 C C . ASP A 1 80 ? -20.461 -1.653 -5.464 1.00 86.38 80 ASP A C 1
ATOM 625 O O . ASP A 1 80 ? -20.180 -1.042 -4.430 1.00 86.38 80 ASP A O 1
ATOM 629 N N . ASP A 1 81 ? -21.583 -2.360 -5.587 1.00 87.94 81 ASP A N 1
ATOM 630 C CA . ASP A 1 81 ? -22.514 -2.537 -4.479 1.00 87.94 81 ASP A CA 1
ATOM 631 C C . ASP A 1 81 ? -21.919 -3.431 -3.388 1.00 87.94 81 ASP A C 1
ATOM 633 O O . ASP A 1 81 ? -22.028 -3.087 -2.208 1.00 87.94 81 ASP A O 1
ATOM 637 N N . ASP A 1 82 ? -21.170 -4.471 -3.770 1.00 90.31 82 ASP A N 1
ATOM 638 C CA . ASP A 1 82 ? -20.429 -5.324 -2.835 1.00 90.31 82 ASP A CA 1
ATOM 639 C C . ASP A 1 82 ? -19.337 -4.518 -2.116 1.00 90.31 82 ASP A C 1
ATOM 641 O O . ASP A 1 82 ? -19.186 -4.612 -0.897 1.00 90.31 82 ASP A O 1
ATOM 645 N N . ILE A 1 83 ? -18.622 -3.651 -2.846 1.00 90.69 83 ILE A N 1
ATOM 646 C CA . ILE A 1 83 ? -17.594 -2.756 -2.287 1.00 90.69 83 ILE A CA 1
ATOM 647 C C . ILE A 1 83 ? -18.204 -1.804 -1.251 1.00 90.69 83 ILE A C 1
ATOM 649 O O . ILE A 1 83 ? -17.673 -1.645 -0.147 1.00 90.69 83 ILE A O 1
ATOM 653 N N . ARG A 1 84 ? -19.341 -1.174 -1.571 1.00 90.44 84 ARG A N 1
ATOM 654 C CA . ARG A 1 84 ? -20.047 -0.271 -0.644 1.00 90.44 84 ARG A CA 1
ATOM 655 C C . ARG A 1 84 ? -20.589 -1.015 0.570 1.00 90.44 84 ARG A C 1
ATOM 657 O O . ARG A 1 84 ? -20.577 -0.458 1.671 1.00 90.44 84 ARG A O 1
ATOM 664 N N . GLN A 1 85 ? -21.090 -2.232 0.383 1.00 92.88 85 GLN A N 1
ATOM 665 C CA . GLN A 1 85 ? -21.595 -3.056 1.472 1.00 92.88 85 GLN A CA 1
ATOM 666 C C . GLN A 1 85 ? -20.463 -3.463 2.423 1.00 92.88 85 GLN A C 1
ATOM 668 O O . GLN A 1 85 ? -20.556 -3.176 3.619 1.00 92.88 85 GLN A O 1
ATOM 673 N N . ALA A 1 86 ? -19.373 -4.026 1.898 1.00 92.31 86 ALA A N 1
ATOM 674 C CA . ALA A 1 86 ? -18.213 -4.438 2.684 1.00 92.31 86 ALA A CA 1
ATOM 675 C C . ALA A 1 86 ? -17.612 -3.265 3.472 1.00 92.31 86 ALA A C 1
ATOM 677 O O . ALA A 1 86 ? -17.348 -3.389 4.669 1.00 92.31 86 ALA A O 1
ATOM 678 N N . TYR A 1 87 ? -17.487 -2.089 2.846 1.00 92.62 87 TYR A N 1
ATOM 679 C CA . TYR A 1 87 ? -17.048 -0.873 3.531 1.00 92.62 87 TYR A CA 1
ATOM 680 C C . TYR A 1 87 ? -17.949 -0.533 4.730 1.00 92.62 87 TYR A C 1
ATOM 682 O O . TYR A 1 87 ? -17.461 -0.358 5.844 1.00 92.62 87 TYR A O 1
ATOM 690 N N . ARG A 1 88 ? -19.279 -0.514 4.552 1.00 91.31 88 ARG A N 1
ATOM 691 C CA . ARG A 1 88 ? -20.228 -0.206 5.643 1.00 91.31 88 ARG A CA 1
ATOM 692 C C . ARG A 1 88 ? -20.123 -1.194 6.804 1.00 91.31 88 ARG A C 1
ATOM 694 O O . ARG A 1 88 ? -20.257 -0.792 7.962 1.00 91.31 88 ARG A O 1
ATOM 701 N N . GLU A 1 89 ? -19.920 -2.471 6.509 1.00 92.06 89 GLU A N 1
ATOM 702 C CA . GLU A 1 89 ? -19.773 -3.521 7.516 1.00 92.06 89 GLU A CA 1
ATOM 703 C C . GLU A 1 89 ? -18.455 -3.377 8.292 1.00 92.06 89 GLU A C 1
ATOM 705 O O . GLU A 1 89 ? -18.459 -3.360 9.528 1.00 92.06 89 GLU A O 1
ATOM 710 N N . LEU A 1 90 ? -17.338 -3.183 7.585 1.00 90.88 90 LEU A N 1
ATOM 711 C CA . LEU A 1 90 ? -16.010 -3.031 8.179 1.00 90.88 90 LEU A CA 1
ATOM 712 C C . LEU A 1 90 ? -15.878 -1.727 8.978 1.00 90.88 90 LEU A C 1
ATOM 714 O O . LEU A 1 90 ? -15.387 -1.759 10.107 1.00 90.88 90 LEU A O 1
ATOM 718 N N . SER A 1 91 ? -16.398 -0.602 8.478 1.00 88.50 91 SER A N 1
ATOM 719 C CA . SER A 1 91 ? -16.396 0.674 9.208 1.00 88.50 91 SER A CA 1
ATOM 720 C C . SER A 1 91 ? -17.166 0.589 10.523 1.00 88.50 91 SER A C 1
ATOM 722 O O . SER A 1 91 ? -16.739 1.154 11.525 1.00 88.50 91 SER A O 1
ATOM 724 N N . ARG A 1 92 ? -18.284 -0.148 10.566 1.00 87.56 92 ARG A N 1
ATOM 725 C CA . ARG A 1 92 ? -19.042 -0.368 11.811 1.00 87.56 92 ARG A CA 1
ATOM 726 C C . ARG A 1 92 ? -18.297 -1.266 12.794 1.00 87.56 92 ARG A C 1
ATOM 728 O O . ARG A 1 92 ? -18.464 -1.092 14.001 1.00 87.56 92 ARG A O 1
ATOM 735 N N . LYS A 1 93 ? -17.519 -2.227 12.292 1.00 87.38 93 LYS A N 1
ATOM 736 C CA . LYS A 1 93 ? -16.729 -3.170 13.094 1.00 87.38 93 LYS A CA 1
ATOM 737 C C . LYS A 1 93 ? -15.513 -2.496 13.731 1.00 87.38 93 LYS A C 1
ATOM 739 O O . LYS A 1 93 ? -15.243 -2.718 14.910 1.00 87.38 93 LYS A O 1
ATOM 744 N N . PHE A 1 94 ? -14.821 -1.651 12.971 1.00 87.75 94 PHE A N 1
ATOM 745 C CA . PHE A 1 94 ? -13.611 -0.951 13.409 1.00 87.75 94 PHE A CA 1
ATOM 746 C C . PHE A 1 94 ? -13.866 0.485 13.895 1.00 87.75 94 PHE A C 1
ATOM 748 O O . PHE A 1 94 ? -12.930 1.253 14.073 1.00 87.75 94 PHE A O 1
ATOM 755 N N . HIS A 1 95 ? -15.119 0.873 14.148 1.00 83.50 95 HIS A N 1
ATOM 756 C CA . HIS A 1 95 ? -15.414 2.222 14.630 1.00 83.50 95 HIS A CA 1
ATOM 757 C C . HIS A 1 95 ? -14.788 2.464 16.022 1.00 83.50 95 HIS A C 1
ATOM 759 O O . HIS A 1 95 ? -14.981 1.623 16.913 1.00 83.50 95 HIS A O 1
ATOM 765 N N . PRO A 1 96 ? -14.097 3.599 16.257 1.00 80.50 96 PRO A N 1
ATOM 766 C CA . PRO A 1 96 ? -13.430 3.876 17.533 1.00 80.50 96 PRO A CA 1
ATOM 767 C C . PRO A 1 96 ? -14.417 3.961 18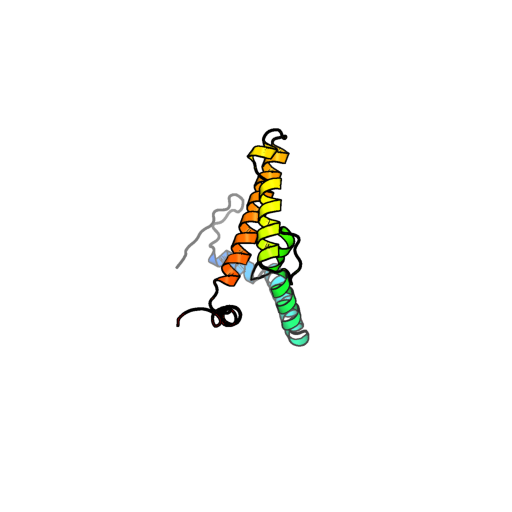.706 1.00 80.50 96 PRO A C 1
ATOM 769 O O . PRO A 1 96 ? -14.122 3.473 19.791 1.00 80.50 96 PRO A O 1
ATOM 772 N N . ASP A 1 97 ? -15.634 4.466 18.472 1.00 81.75 97 AS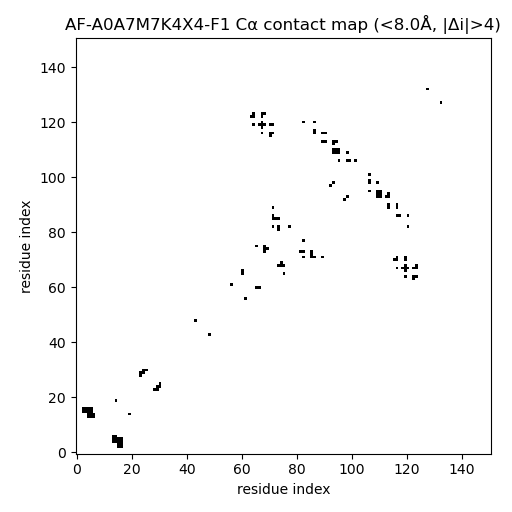P A N 1
ATOM 773 C CA . ASP A 1 97 ? -16.687 4.573 19.501 1.00 81.75 97 ASP A CA 1
ATOM 774 C C . ASP A 1 97 ? -17.079 3.216 20.114 1.00 81.75 97 ASP A C 1
ATOM 776 O O . ASP A 1 97 ? -17.192 3.081 21.330 1.00 81.75 97 ASP A O 1
ATOM 780 N N . LYS A 1 98 ? -17.199 2.162 19.293 1.00 78.50 98 LYS A N 1
ATOM 781 C CA . LYS A 1 98 ? -17.572 0.815 19.764 1.00 78.50 98 LYS A CA 1
ATOM 782 C C . LYS A 1 98 ? -16.411 0.049 20.394 1.00 78.50 98 LYS A C 1
ATOM 784 O O . LYS A 1 98 ? -16.635 -0.898 21.142 1.00 78.50 98 LYS A O 1
ATOM 789 N N . ASN A 1 99 ? -15.184 0.442 20.070 1.00 77.31 99 ASN A N 1
ATOM 790 C CA . ASN A 1 99 ? -13.961 -0.205 20.533 1.00 77.31 99 ASN A CA 1
ATOM 791 C C . ASN A 1 99 ? -13.278 0.572 21.672 1.00 77.31 99 ASN A C 1
ATOM 793 O O . ASN A 1 99 ? -12.249 0.127 22.167 1.00 77.31 99 ASN A O 1
ATOM 797 N N . SER A 1 100 ? -13.889 1.668 22.133 1.00 73.69 100 SER A N 1
ATOM 798 C CA . SER A 1 100 ? -13.427 2.569 23.202 1.00 73.69 100 SER A CA 1
ATOM 799 C C . SER A 1 100 ? -13.132 1.884 24.544 1.00 73.69 100 SER A C 1
ATOM 801 O O . SER A 1 100 ? -12.309 2.373 25.310 1.00 73.69 100 SER A O 1
ATOM 803 N N . ASN A 1 101 ? -13.753 0.732 24.815 1.00 76.88 101 ASN A N 1
ATOM 804 C CA . ASN A 1 101 ? -13.561 -0.043 26.048 1.00 76.88 101 ASN A CA 1
ATOM 805 C C . ASN A 1 101 ? -12.370 -1.023 26.004 1.00 76.88 101 ASN A C 1
ATOM 807 O O . ASN A 1 101 ? -12.186 -1.800 26.940 1.00 76.88 101 ASN A O 1
ATOM 811 N N . LYS A 1 102 ? -11.597 -1.052 24.913 1.00 77.62 102 LYS A N 1
ATOM 812 C CA . LYS A 1 102 ? -10.488 -1.997 24.726 1.00 77.62 102 LYS A CA 1
ATOM 813 C C . LYS A 1 102 ? -9.152 -1.430 25.207 1.00 77.62 102 LYS A C 1
ATOM 815 O O . LYS A 1 102 ? -8.994 -0.227 25.399 1.00 77.62 102 LYS A O 1
ATOM 820 N N . ASN A 1 103 ? -8.166 -2.311 25.375 1.00 85.12 103 ASN A N 1
ATOM 821 C CA . ASN A 1 103 ? -6.801 -1.913 25.720 1.00 85.12 103 ASN A CA 1
ATOM 822 C C . ASN A 1 103 ? -6.203 -0.986 24.651 1.00 85.12 103 ASN A C 1
ATOM 824 O O . ASN A 1 103 ? -6.531 -1.088 23.469 1.00 85.12 103 ASN A O 1
ATOM 828 N N . LYS A 1 104 ? -5.262 -0.128 25.062 1.00 83.44 104 LYS A N 1
ATOM 829 C CA . LYS A 1 104 ? -4.610 0.865 24.191 1.00 83.44 104 LYS A CA 1
ATOM 830 C C . LYS A 1 104 ? -4.035 0.265 22.898 1.00 83.44 104 LYS A C 1
ATOM 832 O O . LYS A 1 104 ? -4.268 0.802 21.824 1.00 83.44 104 LYS A O 1
ATOM 837 N N . GLU A 1 105 ? -3.373 -0.888 22.979 1.00 84.62 105 GLU A N 1
ATOM 838 C CA . GLU A 1 105 ? -2.831 -1.581 21.797 1.00 84.62 105 GLU A CA 1
ATOM 839 C C . GLU A 1 105 ? -3.917 -2.060 20.821 1.00 84.62 105 GLU A C 1
ATOM 841 O O . GLU A 1 105 ? -3.702 -2.154 19.613 1.00 84.62 105 GLU A O 1
ATOM 846 N N . GLU A 1 106 ? -5.092 -2.417 21.334 1.00 82.94 106 GLU A N 1
ATOM 847 C CA . GLU A 1 106 ? -6.198 -2.912 20.519 1.00 82.94 106 GLU A CA 1
ATOM 848 C C . GLU A 1 106 ? -6.979 -1.755 19.883 1.00 82.94 106 GLU A C 1
ATOM 850 O O . GLU A 1 106 ? -7.463 -1.885 18.756 1.00 82.94 106 GLU A O 1
ATOM 855 N N . LEU A 1 107 ? -7.039 -0.608 20.567 1.00 85.31 107 LEU A N 1
ATOM 856 C CA . LEU A 1 107 ? -7.516 0.660 20.016 1.00 85.31 107 LEU A CA 1
ATOM 857 C C . LEU A 1 107 ? -6.660 1.096 18.823 1.00 85.31 107 LEU A C 1
ATOM 859 O O . LEU A 1 107 ? -7.208 1.304 17.744 1.00 85.31 107 LEU A O 1
ATOM 863 N N . GLU A 1 108 ? -5.333 1.123 18.981 1.00 86.06 108 GLU A N 1
ATOM 864 C CA . GLU A 1 108 ? -4.393 1.473 17.904 1.00 86.06 108 GLU A CA 1
ATOM 865 C C . GLU A 1 108 ? -4.546 0.532 16.697 1.00 86.06 108 GLU A C 1
ATOM 867 O O . GLU A 1 108 ? -4.659 0.980 15.559 1.00 86.06 108 GLU A O 1
ATOM 872 N N . LYS A 1 109 ? -4.652 -0.786 16.923 1.00 86.56 109 LYS A N 1
ATOM 873 C CA . LYS A 1 109 ? -4.908 -1.757 15.841 1.00 86.56 109 LYS A CA 1
ATOM 874 C C . LYS A 1 109 ? -6.239 -1.512 15.136 1.00 86.56 109 LYS A C 1
ATOM 876 O O . LYS A 1 109 ? -6.324 -1.661 13.921 1.00 86.56 109 LYS A O 1
ATOM 881 N N . THR A 1 110 ? -7.282 -1.176 15.886 1.00 86.06 110 THR A N 1
ATOM 882 C CA . THR A 1 110 ? -8.614 -0.914 15.331 1.00 86.06 110 THR A CA 1
ATOM 883 C C . THR A 1 110 ? -8.603 0.351 14.472 1.00 86.06 110 THR A C 1
ATOM 885 O O . THR A 1 110 ? -9.146 0.341 13.371 1.00 86.06 110 THR A O 1
ATOM 888 N N . GLU A 1 111 ? -7.942 1.407 14.942 1.00 86.94 111 GLU A N 1
ATOM 889 C CA . GLU A 1 111 ? -7.773 2.663 14.213 1.00 86.94 111 GLU A CA 1
ATOM 890 C C . GLU A 1 111 ? -6.971 2.462 12.923 1.00 86.94 111 GLU A C 1
ATOM 892 O O . GLU A 1 111 ? -7.429 2.857 11.851 1.00 86.94 111 GLU A O 1
ATOM 897 N N . LEU A 1 112 ? -5.842 1.750 12.992 1.00 89.31 112 LEU A N 1
ATOM 898 C CA . LEU A 1 112 ? -5.041 1.405 11.815 1.00 89.31 112 LEU A CA 1
ATOM 899 C C . LEU A 1 112 ? -5.867 0.638 10.775 1.00 89.31 112 LEU A C 1
ATOM 901 O O . LEU A 1 112 ? -5.866 0.992 9.598 1.00 89.31 112 LEU A O 1
ATOM 905 N N . ARG A 1 113 ? -6.641 -0.367 11.207 1.00 89.44 113 ARG A N 1
ATOM 906 C CA . ARG A 1 113 ? -7.543 -1.112 10.314 1.00 89.44 113 ARG A CA 1
ATOM 907 C C . ARG A 1 113 ? -8.637 -0.233 9.718 1.00 89.44 113 ARG A C 1
ATOM 909 O O . ARG A 1 113 ? -8.979 -0.402 8.552 1.00 89.44 113 ARG A O 1
ATOM 916 N N . PHE A 1 114 ? -9.188 0.699 10.490 1.00 90.06 114 PHE A N 1
ATOM 917 C CA . PHE A 1 114 ? -10.186 1.640 9.991 1.00 90.06 114 PHE A CA 1
ATOM 918 C C . PHE A 1 114 ? -9.605 2.548 8.899 1.00 90.06 114 PHE A C 1
ATOM 920 O O . PHE A 1 114 ? -10.229 2.721 7.851 1.00 90.06 114 PHE A O 1
ATOM 927 N N . MET A 1 115 ? -8.391 3.064 9.105 1.00 90.44 115 MET A N 1
ATOM 928 C CA . MET A 1 115 ? -7.677 3.867 8.110 1.00 90.44 115 MET A CA 1
ATOM 929 C C . MET A 1 115 ? -7.355 3.063 6.843 1.00 90.44 115 MET A C 1
ATOM 931 O O . MET A 1 115 ? -7.573 3.558 5.740 1.00 90.44 115 MET A O 1
ATOM 935 N N . GLU A 1 116 ? -6.894 1.815 6.978 1.00 90.81 116 GLU A N 1
ATOM 936 C CA . GLU A 1 116 ? -6.654 0.911 5.842 1.00 90.81 116 GLU A CA 1
ATOM 937 C C . GLU A 1 116 ? -7.923 0.701 5.003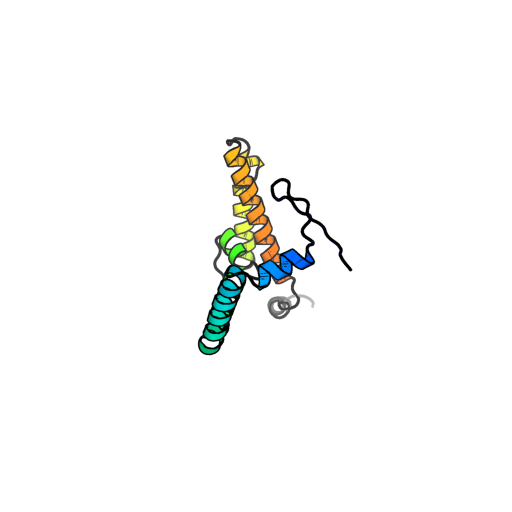 1.00 90.81 116 GLU A C 1
ATOM 939 O O . GLU A 1 116 ? -7.888 0.829 3.779 1.00 90.81 116 GLU A O 1
ATOM 944 N N . VAL A 1 117 ? -9.058 0.428 5.655 1.00 92.06 117 VAL A N 1
ATOM 945 C CA . VAL A 1 117 ? -10.357 0.228 4.989 1.00 92.06 117 VAL A CA 1
ATOM 946 C C . VAL A 1 117 ? -10.828 1.499 4.280 1.00 92.06 117 VAL A C 1
ATOM 948 O O . VAL A 1 117 ? -11.340 1.426 3.161 1.00 92.06 117 VAL A O 1
ATOM 951 N N . GLN A 1 118 ? -10.638 2.665 4.902 1.00 90.88 118 GLN A N 1
ATOM 952 C CA . GLN A 1 118 ? -10.975 3.954 4.303 1.00 90.88 118 GLN A CA 1
ATOM 953 C C . GLN A 1 118 ? -10.146 4.216 3.038 1.00 90.88 118 GLN A C 1
ATOM 955 O O . GLN A 1 118 ? -10.712 4.505 1.983 1.00 90.88 118 GLN A O 1
ATOM 960 N N . ASN A 1 119 ? -8.826 4.038 3.126 1.00 91.00 119 ASN A N 1
ATOM 961 C CA . ASN A 1 119 ? -7.910 4.213 2.000 1.00 91.00 119 ASN A CA 1
ATOM 962 C C . ASN A 1 119 ? -8.2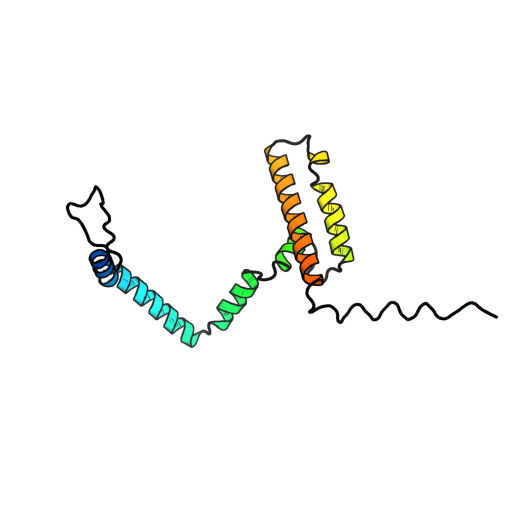43 3.253 0.849 1.00 91.00 119 ASN A C 1
ATOM 964 O O . ASN A 1 119 ? -8.291 3.664 -0.308 1.00 91.00 119 ASN A O 1
ATOM 968 N N . ALA A 1 120 ? -8.529 1.984 1.159 1.00 90.81 120 ALA A N 1
ATOM 969 C CA . ALA A 1 120 ? -8.927 0.991 0.167 1.00 90.81 120 ALA A CA 1
ATOM 970 C C . ALA A 1 120 ? -10.199 1.412 -0.591 1.00 90.81 120 ALA A C 1
ATOM 972 O O . ALA A 1 120 ? -10.240 1.366 -1.823 1.00 90.81 120 ALA A O 1
ATOM 973 N N . PHE A 1 121 ? -11.227 1.874 0.127 1.00 91.19 121 PHE A N 1
ATOM 974 C CA . PHE A 1 121 ? -12.466 2.350 -0.488 1.00 91.19 121 PHE A CA 1
ATOM 975 C C . PHE A 1 121 ? -12.240 3.579 -1.382 1.00 91.19 121 PHE A C 1
ATOM 977 O O . PHE A 1 121 ? -12.803 3.666 -2.477 1.00 91.19 121 PHE A O 1
ATOM 984 N N . GLU A 1 122 ? -11.395 4.515 -0.953 1.00 89.69 122 GLU A N 1
ATOM 985 C CA . GLU A 1 122 ? -11.054 5.704 -1.737 1.00 89.69 122 GLU A CA 1
ATOM 986 C C . GLU A 1 122 ? -10.311 5.358 -3.030 1.00 89.69 122 GLU A C 1
ATOM 988 O O . GLU A 1 122 ? -10.707 5.840 -4.095 1.00 89.69 122 GLU A O 1
ATOM 993 N N . THR A 1 123 ? -9.319 4.465 -2.978 1.00 88.44 123 THR A N 1
ATOM 994 C CA . THR A 1 123 ? -8.602 3.976 -4.167 1.00 88.44 123 THR A CA 1
ATOM 995 C C . THR A 1 123 ? -9.565 3.357 -5.185 1.00 88.44 123 THR A C 1
ATOM 997 O O . THR A 1 123 ? -9.544 3.716 -6.367 1.00 88.44 123 THR A O 1
ATOM 1000 N N . LEU A 1 124 ? -10.484 2.496 -4.734 1.00 86.81 124 LEU A N 1
ATOM 1001 C CA . LEU A 1 124 ? -11.474 1.853 -5.610 1.00 86.81 124 LEU A CA 1
ATOM 1002 C C . LEU A 1 124 ? -12.495 2.845 -6.183 1.00 86.81 124 LEU A C 1
ATOM 1004 O O . LEU A 1 124 ? -12.945 2.690 -7.323 1.00 86.81 124 LEU A O 1
ATOM 1008 N N . ARG A 1 125 ? -12.840 3.895 -5.431 1.00 84.56 125 ARG A N 1
ATOM 1009 C CA . ARG A 1 125 ? -13.730 4.967 -5.892 1.00 84.56 125 ARG A CA 1
ATOM 1010 C C . ARG A 1 125 ? -13.062 5.856 -6.944 1.00 84.56 125 ARG A C 1
ATOM 1012 O O . ARG A 1 125 ? -13.700 6.195 -7.942 1.00 84.56 125 ARG A O 1
ATOM 1019 N N . LEU A 1 126 ? -11.794 6.225 -6.749 1.00 81.06 126 LEU A N 1
ATOM 1020 C CA . LEU A 1 126 ? -11.027 7.059 -7.684 1.00 81.06 126 LEU A CA 1
ATOM 1021 C C . LEU A 1 126 ? -10.820 6.369 -9.038 1.00 81.06 126 LEU A C 1
ATOM 1023 O O . LEU A 1 126 ? -10.924 7.023 -10.077 1.00 81.06 126 LEU A O 1
ATOM 1027 N N . ARG A 1 127 ? -10.636 5.042 -9.044 1.00 74.88 127 ARG A N 1
ATOM 1028 C CA . ARG A 1 127 ? -10.622 4.222 -10.266 1.00 74.88 127 ARG A CA 1
ATOM 1029 C C . ARG A 1 127 ? -11.848 4.475 -11.147 1.00 74.88 127 ARG A C 1
ATOM 1031 O O . ARG A 1 127 ? -11.708 4.655 -12.357 1.00 74.88 127 ARG A O 1
ATOM 1038 N N . LYS A 1 128 ? -13.049 4.514 -10.553 1.00 66.25 128 LYS A N 1
ATOM 1039 C CA . LYS A 1 128 ? -14.307 4.707 -11.294 1.00 66.25 128 LYS A CA 1
ATOM 1040 C C . LYS A 1 128 ? -14.436 6.106 -11.902 1.00 66.25 128 LYS A C 1
ATOM 1042 O O . LYS A 1 128 ? -15.020 6.253 -12.969 1.00 66.25 128 LYS A O 1
ATOM 1047 N N . ALA A 1 129 ? -13.864 7.119 -11.251 1.00 62.25 129 ALA A N 1
ATOM 1048 C CA . ALA A 1 129 ? -13.884 8.501 -11.728 1.00 62.25 129 ALA A CA 1
ATOM 1049 C C . ALA A 1 129 ? -12.884 8.775 -12.872 1.00 62.25 129 ALA A C 1
ATOM 1051 O O . ALA A 1 129 ? -12.949 9.833 -13.499 1.00 62.25 129 ALA A O 1
ATOM 1052 N N . SER A 1 130 ? -11.963 7.847 -13.166 1.00 58.81 130 SER A N 1
ATOM 1053 C CA . SER A 1 130 ? -11.052 7.976 -14.305 1.00 58.81 130 SER A CA 1
ATOM 1054 C C . SER A 1 130 ? -11.843 7.893 -15.623 1.00 58.81 130 SER A C 1
ATOM 1056 O O . SER A 1 130 ? -12.587 6.929 -15.821 1.00 58.81 130 SER A O 1
ATOM 1058 N N . PRO A 1 131 ? -11.665 8.836 -16.572 1.00 55.56 131 PRO A N 1
ATOM 1059 C CA . PRO A 1 131 ? -12.473 8.927 -17.796 1.00 55.56 131 PRO A CA 1
ATOM 1060 C C . PRO A 1 131 ? -12.391 7.708 -18.737 1.00 55.56 131 PRO A C 1
ATOM 1062 O O . PRO A 1 131 ? -13.095 7.663 -19.741 1.00 55.56 131 PRO A O 1
ATOM 1065 N N . ARG A 1 132 ? -11.580 6.690 -18.412 1.00 55.88 132 ARG A N 1
ATOM 1066 C CA . ARG A 1 132 ? -11.496 5.418 -19.145 1.00 55.88 132 ARG A CA 1
ATOM 1067 C C . ARG A 1 132 ? -12.754 4.538 -19.024 1.00 55.88 132 ARG A C 1
ATOM 1069 O O . ARG A 1 132 ? -12.975 3.731 -19.916 1.00 55.88 132 ARG A O 1
ATOM 1076 N N . ASN A 1 133 ? -13.588 4.702 -17.987 1.00 52.28 133 ASN A N 1
ATOM 1077 C CA . ASN A 1 133 ? -14.732 3.810 -17.700 1.00 52.28 133 ASN A CA 1
ATOM 1078 C C . ASN A 1 133 ? -16.133 4.398 -17.987 1.00 52.28 133 ASN A C 1
ATOM 1080 O O . ASN A 1 133 ? -17.139 3.765 -17.686 1.00 52.28 133 ASN A O 1
ATOM 1084 N N . ILE A 1 134 ? -16.241 5.569 -18.625 1.00 49.56 134 ILE A N 1
ATOM 1085 C CA . ILE A 1 134 ? -17.541 6.219 -18.931 1.00 49.56 134 ILE A CA 1
ATOM 1086 C C . ILE A 1 134 ? -18.341 5.470 -20.032 1.00 49.56 134 ILE A C 1
ATOM 1088 O O . ILE A 1 134 ? -19.502 5.775 -20.292 1.00 49.56 134 ILE A O 1
ATOM 1092 N N . GLY A 1 135 ? -17.758 4.448 -20.667 1.00 45.66 135 GLY A N 1
ATOM 1093 C CA . GLY A 1 135 ? -18.384 3.705 -21.767 1.00 45.66 135 GLY A CA 1
ATOM 1094 C C . GLY A 1 135 ? -19.407 2.630 -21.375 1.00 45.66 135 GLY A C 1
ATOM 1095 O O . GLY A 1 135 ? -20.171 2.215 -22.245 1.00 45.66 135 GLY A O 1
ATOM 1096 N N . SER A 1 136 ? -19.449 2.161 -20.121 1.00 50.69 136 SER A N 1
ATOM 1097 C CA . SER A 1 136 ? -20.256 0.982 -19.748 1.00 50.69 136 SER A CA 1
ATOM 1098 C C . SER A 1 136 ? -21.571 1.276 -19.017 1.00 50.69 136 SER A C 1
ATOM 1100 O O . SER A 1 136 ? -22.406 0.384 -18.933 1.00 50.69 136 SER A O 1
ATOM 1102 N N . GLU A 1 137 ? -21.808 2.499 -18.529 1.00 49.22 137 GLU A N 1
ATOM 1103 C CA . GLU A 1 137 ? -22.885 2.782 -17.553 1.00 49.22 137 GLU A CA 1
ATOM 1104 C C . GLU A 1 137 ? -24.033 3.665 -18.099 1.00 49.22 137 GLU A C 1
ATOM 1106 O O . GLU A 1 137 ? -24.752 4.300 -17.339 1.00 49.22 137 GLU A O 1
ATOM 1111 N N . LEU A 1 138 ? -24.235 3.722 -19.425 1.00 47.44 138 LEU A N 1
ATOM 1112 C CA . LEU A 1 138 ? -25.293 4.538 -20.062 1.00 47.44 138 LEU A CA 1
ATOM 1113 C C . LEU A 1 138 ? -26.356 3.740 -20.843 1.00 47.44 138 LEU A C 1
ATOM 1115 O O . LEU A 1 138 ? -27.090 4.329 -21.641 1.00 47.44 138 LEU A O 1
ATOM 1119 N N . LYS A 1 139 ? -26.471 2.417 -20.649 1.00 42.31 139 LYS A N 1
ATOM 1120 C CA . LYS A 1 139 ? -27.426 1.591 -21.420 1.00 42.31 139 LYS A CA 1
ATOM 1121 C C . LYS A 1 139 ? -28.644 1.036 -20.677 1.00 42.31 139 LYS A C 1
ATOM 1123 O O . LYS A 1 139 ? -29.530 0.547 -21.370 1.00 42.31 139 LYS A O 1
ATOM 1128 N N . GLU A 1 140 ? -28.761 1.154 -19.356 1.00 44.50 140 GLU A N 1
ATOM 1129 C CA . GLU A 1 140 ? -29.863 0.483 -18.633 1.00 44.50 140 GLU A CA 1
ATOM 1130 C C . GLU A 1 140 ? -31.078 1.352 -18.270 1.00 44.50 140 GLU A C 1
ATOM 1132 O O . GLU A 1 140 ? -32.165 0.808 -18.113 1.00 44.50 140 GLU A O 1
ATOM 1137 N N . ASP A 1 141 ? -30.988 2.685 -18.293 1.00 41.44 141 ASP A N 1
ATOM 1138 C CA . ASP A 1 141 ? -32.102 3.535 -17.821 1.00 41.44 141 ASP A CA 1
ATOM 1139 C C . ASP A 1 141 ? -33.090 4.030 -18.901 1.00 41.44 141 ASP A C 1
ATOM 1141 O O . ASP A 1 141 ? -33.931 4.887 -18.630 1.00 41.44 141 ASP A O 1
ATOM 1145 N N . LYS A 1 142 ? -33.054 3.516 -20.143 1.00 45.59 142 LYS A N 1
ATOM 1146 C CA . LYS A 1 142 ? -33.944 4.009 -21.228 1.00 45.59 142 LYS A CA 1
ATOM 1147 C C . LYS A 1 142 ? -35.103 3.098 -21.652 1.00 45.59 142 LYS A C 1
ATOM 1149 O O . LYS A 1 142 ? -35.832 3.482 -22.561 1.00 45.59 142 LYS A O 1
ATOM 1154 N N . SER A 1 143 ? -35.342 1.949 -21.016 1.00 41.53 143 SER A N 1
ATOM 1155 C CA . SER A 1 143 ? -36.430 1.035 -21.429 1.00 41.53 143 SER A CA 1
ATOM 1156 C C . SER A 1 143 ? -37.693 1.047 -20.553 1.00 41.53 143 SER A C 1
ATOM 1158 O O . SER A 1 143 ? -38.636 0.331 -20.878 1.00 41.53 143 SER A O 1
ATOM 1160 N N . VAL A 1 144 ? -37.781 1.869 -19.494 1.00 50.00 144 VAL A N 1
ATOM 1161 C CA . VAL A 1 144 ? -38.924 1.822 -18.543 1.00 50.00 144 VAL A CA 1
ATOM 1162 C C . VAL A 1 144 ? -39.871 3.037 -18.623 1.00 50.00 144 VAL A C 1
ATOM 1164 O O . VAL A 1 144 ? -40.890 3.073 -17.945 1.00 50.00 144 VAL A O 1
ATOM 1167 N N . ALA A 1 145 ? -39.625 4.016 -19.500 1.00 49.81 145 ALA A N 1
ATOM 1168 C CA . ALA A 1 145 ? -40.391 5.274 -19.517 1.00 49.81 145 ALA A CA 1
ATOM 1169 C C . ALA A 1 145 ? -41.229 5.522 -20.789 1.00 49.81 145 ALA A C 1
ATOM 1171 O O . ALA A 1 145 ? -41.249 6.639 -21.295 1.00 49.81 145 ALA A O 1
ATOM 1172 N N . THR A 1 146 ? -41.920 4.517 -21.339 1.00 48.88 146 THR A N 1
ATOM 1173 C CA . THR A 1 146 ? -42.899 4.756 -22.429 1.00 48.88 146 THR A CA 1
ATOM 1174 C C . THR A 1 146 ? -44.122 3.841 -22.380 1.00 48.88 146 THR A C 1
ATOM 1176 O O . THR A 1 146 ? -44.490 3.266 -23.392 1.00 48.88 146 THR A O 1
ATOM 1179 N N . VAL A 1 147 ? -44.822 3.728 -21.245 1.00 50.19 147 VAL A N 1
ATOM 1180 C CA . VAL A 1 147 ? -46.252 3.354 -21.278 1.00 50.19 147 VAL A CA 1
ATOM 1181 C C . VAL A 1 147 ? -46.996 4.014 -20.111 1.00 50.19 147 VAL A C 1
ATOM 1183 O O . VAL A 1 147 ? -46.620 3.794 -18.965 1.00 50.19 147 VAL A O 1
ATOM 1186 N N . LYS A 1 148 ? -48.089 4.719 -20.453 1.00 46.06 148 LYS A N 1
ATOM 1187 C CA . LYS A 1 148 ? -49.128 5.367 -19.618 1.00 46.06 148 LYS A CA 1
ATOM 1188 C C . LYS A 1 148 ? -48.894 6.826 -19.227 1.00 46.06 148 LYS A C 1
ATOM 1190 O O . LYS A 1 148 ? -48.234 7.131 -18.246 1.00 46.06 148 LYS A O 1
ATOM 1195 N N . ASP A 1 149 ? -49.478 7.706 -20.039 1.00 42.44 149 ASP A N 1
ATOM 1196 C CA . ASP A 1 149 ? -50.641 8.536 -19.677 1.00 42.44 149 ASP A CA 1
ATOM 1197 C C . ASP A 1 149 ? -50.600 9.843 -20.477 1.00 42.44 149 ASP A C 1
ATOM 1199 O O . ASP A 1 149 ? -49.670 10.626 -20.312 1.00 42.44 149 ASP A O 1
ATOM 1203 N N . VAL A 1 150 ? -51.588 10.044 -21.365 1.00 40.44 150 VAL A N 1
ATOM 1204 C CA . VAL A 1 150 ? -52.301 11.310 -21.653 1.00 40.44 150 VAL A CA 1
ATOM 1205 C C . VAL A 1 150 ? -53.115 11.164 -22.960 1.00 40.44 150 VAL A C 1
ATOM 1207 O O . VAL A 1 150 ? -52.550 11.013 -24.042 1.00 40.44 150 VAL A O 1
ATOM 1210 N N . VAL A 1 151 ? -54.440 11.283 -22.774 1.00 40.84 151 VAL A N 1
ATOM 1211 C CA . VAL A 1 151 ? -55.605 11.310 -23.698 1.00 40.84 151 VAL A CA 1
ATOM 1212 C C . VAL A 1 151 ? -56.116 9.978 -24.242 1.00 40.84 151 VAL A C 1
ATOM 1214 O O . VAL A 1 151 ? -55.479 9.382 -25.133 1.00 40.84 151 VAL A O 1
#

Foldseek 3Di:
DDFDWDDDPPDPDTDTPVNVVVCVCPDPVVVVVVVVVVVVVVVCVPPPCVVVVVVVCVVVVPLCQVVLCVLLVHDPPDDVVSLVVSLVVLCVVLPLVVCVPDDPVVSVVSVVSNVSNVVSSVSVVVVCVPPPNPPPPPPDPPPPPPDDDDD

Secondary structure (DSSP, 8-state):
----EE--TTSSS-EEHHHHHHHHHHSHHHHHHHHHHHHHHHHHHHHTHHHHHHHHHHHT-TT-HHHHHHHHT--TT--HHHHHHHHHHHHHHS-HHHHTTS-HHHHHHHHHHHHHHHHHHHHHHHHHHSGGGTTSSSSSTTSSS-S----

Solvent-accessible surface area (backbone atoms only — not comparable to full-atom values): 9356 Å² total; per-residue (Å²): 131,91,84,55,71,63,88,56,99,87,53,101,66,89,51,44,52,74,55,54,50,53,51,46,68,70,31,72,68,40,50,52,51,52,49,52,53,48,53,50,51,56,54,43,72,77,66,47,62,59,64,60,49,53,52,48,51,61,73,60,42,89,75,46,54,69,59,23,32,53,70,62,70,45,61,98,83,60,50,73,67,54,54,54,49,40,49,57,54,49,50,67,71,31,32,64,81,83,44,65,89,51,57,71,73,55,39,52,51,30,48,52,50,37,51,52,48,51,53,23,53,49,51,57,51,53,60,64,71,39,83,88,58,73,82,76,81,82,77,80,87,78,82,83,84,84,82,90,88,86,136

Mean predicted aligned error: 17.31 Å

Organism: Varroa destructor (NCBI:txid109461)

InterPro domains:
  IPR001623 DnaJ domain [PF00226] (70-125)
  IPR001623 DnaJ domain [PR00625] (69-87)
  IPR001623 DnaJ domain [PR00625] (87-102)
  IPR001623 DnaJ domain [PR00625] (109-129)
  IPR001623 DnaJ domain [PS50076] (67-139)
  IPR001623 DnaJ domain [SM00271] (66-129)
  IPR001623 DnaJ domain [cd06257] (70-124)
  IPR036869 Chaperone J-domain superfamily [G3DSA:1.10.287.110] (57-134)
  IPR036869 Chaperone J-domain superfamily [SSF46565] (32-124)